Protein AF-S9X7G8-F1 (afdb_monomer)

InterPro domains:
  IPR013902 Mug135-like, C-terminal domain [PF08593] (4-66)

Solvent-accessible surface area (backbone atoms only — not comparable to full-atom values): 5225 Å² total; per-residue (Å²): 137,79,78,81,79,78,75,78,68,37,81,73,74,49,77,72,60,93,87,57,78,84,72,87,47,73,67,46,51,51,69,39,43,60,68,55,49,49,52,52,30,53,49,59,70,48,89,77,58,94,86,38,52,46,61,47,45,52,53,46,35,53,74,69,65,64,69,47,92,78,51,83,75,66,79,68,55,68,58,121

Structure (mmCIF, N/CA/C/O backbone):
data_AF-S9X7G8-F1
#
_entry.id   AF-S9X7G8-F1
#
loop_
_atom_site.group_PDB
_atom_site.id
_atom_site.type_symbol
_atom_site.label_atom_id
_atom_site.label_alt_id
_atom_site.label_comp_id
_atom_site.label_asym_id
_atom_site.label_entity_id
_atom_site.label_seq_id
_atom_site.pdbx_PDB_ins_code
_atom_site.Cartn_x
_atom_site.Cartn_y
_atom_site.Cartn_z
_atom_site.occupancy
_atom_site.B_iso_or_equiv
_atom_site.auth_seq_id
_atom_site.auth_comp_id
_atom_site.auth_asym_id
_atom_site.auth_atom_id
_atom_site.pdbx_PDB_model_num
ATOM 1 N N . MET A 1 1 ? 13.461 -20.899 -16.687 1.00 40.75 1 MET A N 1
ATOM 2 C CA . MET A 1 1 ? 13.041 -21.164 -15.299 1.00 40.75 1 MET A CA 1
ATOM 3 C C . MET A 1 1 ? 12.384 -19.891 -14.822 1.00 40.75 1 MET A C 1
ATOM 5 O O . MET A 1 1 ? 13.073 -18.889 -14.746 1.00 40.75 1 MET A O 1
ATOM 9 N N . GLY A 1 2 ? 11.058 -19.887 -14.708 1.00 47.06 2 GLY A N 1
ATOM 10 C CA . GLY A 1 2 ? 10.330 -18.777 -14.102 1.00 47.06 2 GLY A CA 1
ATOM 11 C C . GLY A 1 2 ? 10.069 -19.168 -12.662 1.00 47.06 2 GLY A C 1
ATOM 12 O O . GLY A 1 2 ? 9.462 -20.214 -12.433 1.00 47.06 2 GLY A O 1
ATOM 13 N N . ASP A 1 3 ? 10.595 -18.401 -11.717 1.00 49.72 3 ASP A N 1
ATOM 14 C CA . ASP A 1 3 ? 10.244 -18.567 -10.315 1.00 49.72 3 ASP A CA 1
ATOM 15 C C . ASP A 1 3 ? 8.719 -18.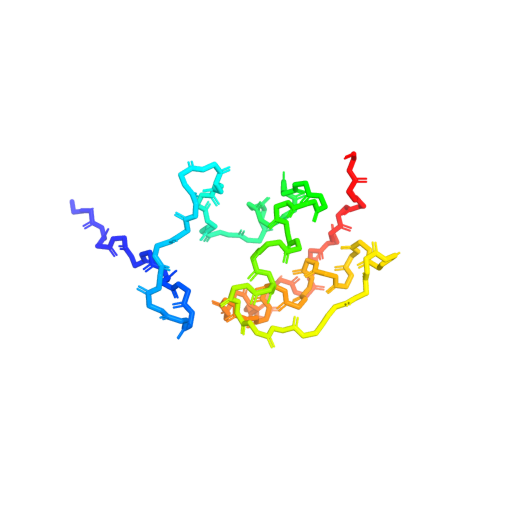437 -10.167 1.00 49.72 3 ASP A C 1
ATOM 17 O O . ASP A 1 3 ? 8.123 -17.539 -10.775 1.00 49.72 3 ASP A O 1
ATOM 21 N N . PRO A 1 4 ? 8.053 -19.351 -9.438 1.00 46.19 4 PRO A N 1
ATOM 22 C CA . PRO A 1 4 ? 6.623 -19.251 -9.219 1.00 46.19 4 PRO A CA 1
ATOM 23 C C . PRO A 1 4 ? 6.347 -17.958 -8.453 1.00 46.19 4 PRO A C 1
ATOM 25 O O . PRO A 1 4 ? 6.834 -17.748 -7.343 1.00 46.19 4 PRO A O 1
ATOM 28 N N . ILE A 1 5 ? 5.592 -17.079 -9.105 1.00 49.00 5 ILE A N 1
ATOM 29 C CA . ILE A 1 5 ? 5.172 -15.780 -8.597 1.00 49.00 5 ILE A CA 1
ATOM 30 C C . ILE A 1 5 ? 4.316 -16.044 -7.355 1.00 49.00 5 ILE A C 1
ATOM 32 O O . ILE A 1 5 ? 3.169 -16.475 -7.462 1.00 49.00 5 ILE A O 1
ATOM 36 N N . ASN A 1 6 ? 4.887 -15.823 -6.172 1.00 44.19 6 ASN A N 1
ATOM 37 C CA . ASN A 1 6 ? 4.127 -15.779 -4.930 1.00 44.19 6 ASN A CA 1
ATOM 38 C C . ASN A 1 6 ? 3.408 -14.431 -4.884 1.00 44.19 6 ASN A C 1
ATOM 40 O O . ASN A 1 6 ? 3.893 -13.474 -4.287 1.00 44.19 6 ASN A O 1
ATOM 44 N N . ILE A 1 7 ? 2.259 -14.356 -5.554 1.00 50.44 7 ILE A N 1
ATOM 45 C CA . ILE A 1 7 ? 1.277 -13.310 -5.284 1.00 50.44 7 ILE A CA 1
ATOM 46 C C . ILE A 1 7 ? 0.893 -13.508 -3.820 1.00 50.44 7 ILE A C 1
ATOM 48 O O . ILE A 1 7 ? 0.309 -14.538 -3.490 1.00 50.44 7 ILE A O 1
ATOM 52 N N . VAL A 1 8 ? 1.283 -12.588 -2.937 1.00 51.34 8 VAL A N 1
ATOM 53 C CA . VAL A 1 8 ? 0.881 -12.648 -1.528 1.00 51.34 8 VAL A CA 1
ATOM 54 C C . VAL A 1 8 ? -0.620 -12.350 -1.504 1.00 51.34 8 VAL A C 1
ATOM 56 O O . VAL A 1 8 ? -1.009 -11.224 -1.820 1.00 51.34 8 VAL A O 1
ATOM 59 N N . PRO A 1 9 ? -1.493 -13.336 -1.227 1.00 53.53 9 PRO A N 1
ATOM 60 C CA . PRO A 1 9 ? -2.914 -13.054 -1.113 1.00 53.53 9 PRO A CA 1
ATOM 61 C C . PRO A 1 9 ? -3.130 -12.118 0.078 1.00 53.53 9 PRO A C 1
ATOM 63 O O . PRO A 1 9 ? -2.409 -12.199 1.078 1.00 53.53 9 PRO A O 1
ATOM 66 N N . PHE A 1 10 ? -4.145 -11.255 0.002 1.00 55.41 10 PHE A N 1
ATOM 67 C CA . PHE A 1 10 ? -4.580 -10.517 1.181 1.00 55.41 10 PHE A CA 1
ATOM 68 C C . PHE A 1 10 ? -4.845 -11.489 2.333 1.00 55.41 10 PHE A C 1
ATOM 70 O O . PHE A 1 10 ? -5.369 -12.585 2.122 1.00 55.41 10 PHE A O 1
ATOM 77 N N . LEU A 1 11 ? -4.524 -11.067 3.560 1.00 48.22 11 LEU A N 1
ATOM 78 C CA . LEU A 1 11 ? -4.714 -11.849 4.793 1.00 48.22 11 LEU A CA 1
ATOM 79 C C . LEU A 1 11 ? -6.150 -12.400 4.948 1.00 48.22 11 LEU A C 1
ATOM 81 O O . LEU A 1 11 ? -6.356 -13.396 5.636 1.00 48.22 11 LEU A O 1
ATOM 85 N N . SER A 1 12 ? -7.125 -11.787 4.268 1.00 45.91 12 SER A N 1
ATOM 86 C CA . SER A 1 12 ? -8.538 -12.185 4.248 1.00 45.91 12 SER A CA 1
ATOM 87 C C . SER A 1 12 ? -8.889 -13.312 3.255 1.00 45.91 12 SER A C 1
ATOM 89 O O . SER A 1 12 ? -10.010 -13.815 3.285 1.00 45.91 12 SER A O 1
ATOM 91 N N 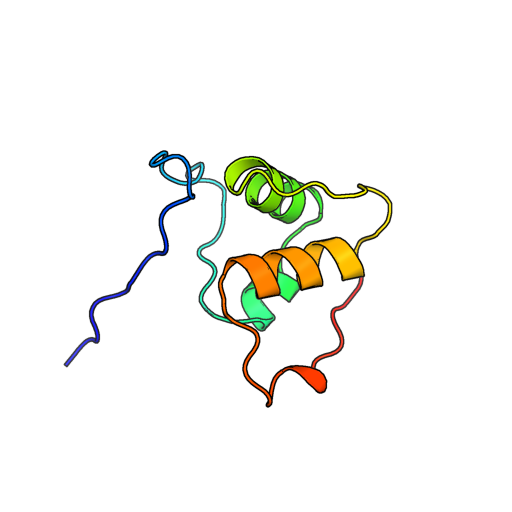. GLY A 1 13 ? -7.977 -13.728 2.367 1.00 49.31 13 GLY A N 1
ATOM 92 C CA . GLY A 1 13 ? -8.251 -14.724 1.317 1.00 49.31 13 GLY A CA 1
ATOM 93 C C . GLY A 1 13 ? -9.062 -14.195 0.123 1.00 49.31 13 GLY A C 1
ATOM 94 O O . GLY A 1 13 ? -9.335 -14.941 -0.816 1.00 49.31 13 GLY A O 1
ATOM 95 N N . THR A 1 14 ? -9.430 -12.914 0.133 1.00 50.81 14 THR A N 1
ATOM 96 C CA . THR A 1 14 ? -10.021 -12.191 -0.996 1.00 50.81 14 THR A CA 1
ATOM 97 C C . THR A 1 14 ? -8.920 -11.762 -1.965 1.00 50.81 14 THR A C 1
ATOM 99 O O . THR A 1 14 ? -7.895 -11.225 -1.546 1.00 50.81 14 THR A O 1
ATOM 102 N N . GLN A 1 15 ? -9.110 -11.999 -3.267 1.00 54.69 15 GLN A N 1
ATOM 103 C CA . GLN A 1 15 ? -8.237 -11.409 -4.286 1.00 54.69 15 GLN A CA 1
ATOM 104 C C . GLN A 1 15 ? -8.250 -9.878 -4.152 1.00 54.69 15 GLN A C 1
ATOM 106 O O . GLN A 1 15 ? -9.299 -9.319 -3.818 1.00 54.69 15 GLN A O 1
ATOM 111 N N . PRO A 1 16 ? -7.120 -9.198 -4.412 1.00 58.94 16 PRO A 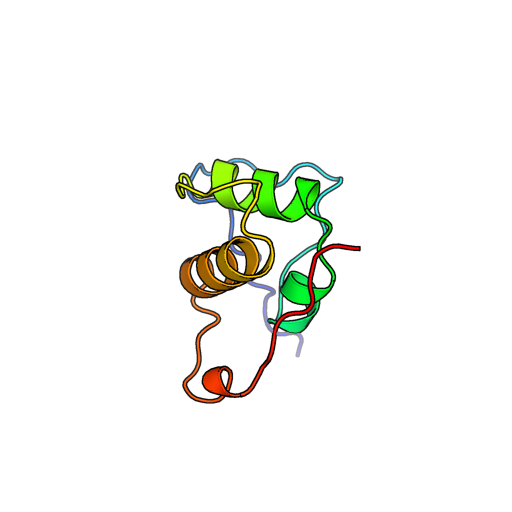N 1
ATOM 112 C CA . PRO A 1 16 ? -7.153 -7.767 -4.658 1.00 58.94 16 PRO A CA 1
ATOM 113 C C . PRO A 1 16 ? -8.193 -7.419 -5.709 1.00 58.94 16 PRO A C 1
ATOM 115 O O . PRO A 1 16 ? -8.344 -8.170 -6.672 1.00 58.94 16 PRO A O 1
ATOM 118 N N . ASP A 1 17 ? -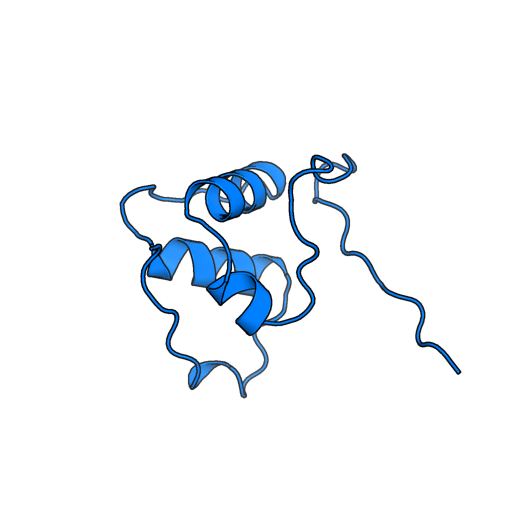8.892 -6.294 -5.523 1.00 61.59 17 ASP A N 1
ATOM 119 C CA . ASP A 1 17 ? -9.642 -5.663 -6.611 1.00 61.59 17 ASP A CA 1
ATOM 120 C C . ASP A 1 17 ? -8.763 -5.656 -7.873 1.00 61.59 17 ASP A C 1
ATOM 122 O O . ASP A 1 17 ? -7.583 -5.316 -7.778 1.00 61.59 17 ASP A O 1
ATOM 126 N N . ASP A 1 18 ? -9.324 -5.981 -9.043 1.00 59.12 18 ASP A N 1
ATOM 127 C CA . ASP A 1 18 ? -8.605 -5.984 -10.335 1.00 59.12 18 ASP A CA 1
ATOM 128 C C . ASP A 1 18 ? -7.895 -4.644 -10.647 1.00 59.12 18 ASP A C 1
ATOM 130 O O . ASP A 1 18 ? -7.018 -4.579 -11.506 1.00 59.12 18 ASP A O 1
ATOM 134 N N . ASP A 1 19 ? -8.264 -3.571 -9.942 1.00 65.88 19 ASP A N 1
ATOM 135 C CA . ASP A 1 19 ? -7.701 -2.221 -10.058 1.00 65.88 19 ASP A CA 1
ATOM 136 C C . ASP A 1 19 ? -6.434 -1.994 -9.198 1.00 65.88 19 ASP A C 1
ATOM 138 O O . ASP A 1 19 ? -5.778 -0.952 -9.295 1.00 65.88 19 ASP A O 1
ATOM 142 N N . LEU A 1 20 ? -6.068 -2.946 -8.329 1.00 72.12 20 LEU A N 1
ATOM 143 C CA . LEU A 1 20 ? -4.881 -2.849 -7.481 1.00 72.12 20 LEU A CA 1
ATOM 144 C C . LEU A 1 20 ? -3.646 -3.436 -8.187 1.00 72.12 20 LEU A C 1
ATOM 146 O O . LEU A 1 20 ? -3.630 -4.620 -8.529 1.00 72.12 20 LEU A O 1
ATOM 150 N N . PRO A 1 21 ? -2.575 -2.644 -8.378 1.00 73.50 21 PRO A N 1
ATOM 151 C CA . PRO A 1 21 ? -1.365 -3.118 -9.038 1.00 73.50 21 PRO A CA 1
ATOM 152 C C . PRO A 1 21 ? -0.624 -4.108 -8.143 1.00 73.50 21 PRO A C 1
ATOM 154 O O . PRO A 1 21 ? -0.530 -3.902 -6.935 1.00 73.50 21 PRO A O 1
ATOM 157 N N . GLU A 1 22 ? -0.067 -5.161 -8.733 1.00 73.44 22 GLU A N 1
ATOM 158 C CA . GLU A 1 22 ? 0.703 -6.175 -8.010 1.00 73.44 22 GLU A CA 1
ATOM 159 C C . GLU A 1 22 ? 1.941 -5.559 -7.335 1.00 73.44 22 GLU A C 1
ATOM 161 O O . GLU A 1 22 ? 2.729 -4.869 -7.982 1.00 73.44 22 GLU A O 1
ATOM 166 N N . ILE A 1 23 ? 2.133 -5.832 -6.041 1.00 75.81 23 ILE A N 1
ATOM 167 C CA . ILE A 1 23 ? 3.292 -5.346 -5.284 1.00 75.81 23 ILE A CA 1
ATOM 168 C C . ILE A 1 23 ? 4.350 -6.448 -5.227 1.00 75.81 23 ILE A C 1
ATOM 170 O O . ILE A 1 23 ? 4.131 -7.489 -4.608 1.00 75.81 23 ILE A O 1
ATOM 174 N N . ARG A 1 24 ? 5.514 -6.215 -5.842 1.00 70.88 24 ARG A N 1
ATOM 175 C CA . ARG A 1 24 ? 6.655 -7.149 -5.835 1.00 70.88 24 ARG A CA 1
ATOM 176 C C . ARG A 1 24 ? 7.893 -6.573 -5.164 1.00 70.88 24 ARG A C 1
ATOM 178 O O . ARG A 1 24 ? 8.833 -7.301 -4.851 1.00 70.88 24 ARG A O 1
ATOM 185 N N . SER A 1 25 ? 7.953 -5.259 -5.009 1.00 73.19 25 SER A N 1
ATOM 186 C CA . SER A 1 25 ? 9.103 -4.537 -4.478 1.00 73.19 25 SER A CA 1
ATOM 187 C C . SER A 1 25 ? 8.674 -3.240 -3.802 1.00 73.19 25 SER A C 1
ATOM 189 O O . SER A 1 25 ? 7.592 -2.713 -4.048 1.00 73.19 25 SER A O 1
ATOM 191 N N . VAL A 1 26 ? 9.573 -2.663 -3.006 1.00 77.62 26 VAL A N 1
ATOM 192 C CA . VAL A 1 26 ? 9.338 -1.383 -2.316 1.00 77.62 26 VAL A CA 1
ATOM 193 C C . VAL A 1 26 ? 9.071 -0.230 -3.290 1.00 77.62 26 VAL A C 1
ATOM 195 O O . VAL A 1 26 ? 8.271 0.655 -3.004 1.00 77.62 26 VAL A O 1
ATOM 198 N N . LYS A 1 27 ? 9.637 -0.287 -4.501 1.00 78.19 27 LYS A N 1
ATOM 199 C CA . LYS A 1 27 ? 9.328 0.665 -5.582 1.00 78.19 27 LYS A CA 1
ATOM 200 C C . LYS A 1 27 ? 7.873 0.610 -6.039 1.00 78.19 27 LYS A C 1
ATOM 202 O O . LYS A 1 27 ? 7.319 1.647 -6.386 1.00 78.19 27 LYS A O 1
ATOM 207 N N . ASP A 1 28 ? 7.265 -0.575 -6.038 1.00 79.19 28 ASP A N 1
ATOM 208 C CA . ASP A 1 28 ? 5.859 -0.720 -6.416 1.00 79.19 28 ASP A CA 1
ATOM 209 C C . ASP A 1 28 ? 4.972 -0.071 -5.353 1.00 79.19 28 ASP A C 1
ATOM 211 O O . ASP A 1 28 ? 4.032 0.633 -5.702 1.00 79.19 28 ASP A O 1
ATOM 215 N N . ILE A 1 29 ? 5.337 -0.215 -4.070 1.00 82.00 29 ILE A N 1
ATOM 216 C CA . ILE A 1 29 ? 4.696 0.490 -2.949 1.00 82.00 29 ILE A CA 1
ATOM 217 C C . ILE A 1 29 ? 4.849 2.007 -3.102 1.00 82.00 29 ILE A C 1
ATOM 219 O O . ILE A 1 29 ? 3.893 2.751 -2.878 1.00 82.00 29 ILE A O 1
ATOM 223 N N . ASP A 1 30 ? 6.034 2.482 -3.494 1.00 83.88 30 ASP A N 1
ATOM 224 C CA . ASP A 1 30 ? 6.267 3.915 -3.672 1.00 83.88 30 ASP A CA 1
ATOM 225 C C . ASP A 1 30 ? 5.457 4.508 -4.835 1.00 83.88 30 ASP A C 1
ATOM 227 O O . ASP A 1 30 ? 5.019 5.657 -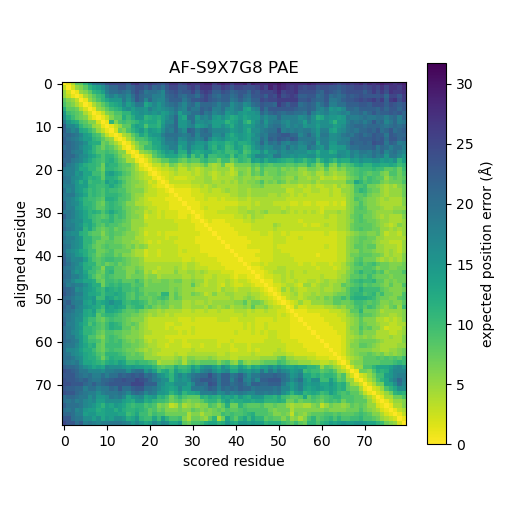4.762 1.00 83.88 30 ASP A O 1
ATOM 231 N N . GLY A 1 31 ? 5.197 3.705 -5.869 1.00 82.31 31 GLY A N 1
ATOM 232 C CA . GLY A 1 31 ? 4.348 4.065 -7.002 1.00 82.31 31 GLY A CA 1
ATOM 233 C C . GLY A 1 31 ? 2.841 4.012 -6.728 1.00 82.31 31 GLY A C 1
ATOM 234 O O . GLY A 1 31 ? 2.069 4.446 -7.583 1.00 82.31 31 GLY A O 1
ATOM 235 N N . LEU A 1 32 ? 2.402 3.501 -5.572 1.00 84.06 32 LEU A N 1
ATOM 236 C CA . LEU A 1 32 ? 0.980 3.456 -5.231 1.00 84.06 32 LEU A CA 1
ATOM 237 C C . LEU A 1 32 ? 0.422 4.857 -5.009 1.00 84.06 32 LEU A C 1
ATOM 239 O O . LEU A 1 32 ? 1.056 5.715 -4.396 1.00 84.06 32 LEU A O 1
ATOM 243 N N . THR A 1 33 ? -0.827 5.048 -5.421 1.00 86.38 33 THR A N 1
ATOM 244 C CA . THR A 1 33 ? -1.631 6.193 -4.981 1.00 86.38 33 THR A CA 1
ATOM 245 C C . THR A 1 33 ? -2.095 6.010 -3.535 1.00 86.38 33 THR A C 1
ATOM 247 O O . THR A 1 33 ? -2.125 4.893 -3.004 1.00 86.38 33 THR A O 1
ATOM 250 N N . ARG A 1 34 ? -2.502 7.110 -2.888 1.00 86.38 34 ARG A N 1
ATOM 251 C CA . ARG A 1 34 ? -2.993 7.078 -1.501 1.00 86.38 34 ARG A CA 1
ATOM 252 C C . ARG A 1 34 ? -4.163 6.109 -1.331 1.00 86.38 34 ARG A C 1
ATOM 254 O O . ARG A 1 34 ? -4.155 5.310 -0.399 1.00 86.38 34 ARG A O 1
ATOM 261 N N . ASP A 1 35 ? -5.132 6.154 -2.243 1.00 85.62 35 ASP A N 1
ATOM 262 C CA . ASP A 1 35 ? -6.303 5.274 -2.234 1.00 85.62 35 ASP A CA 1
ATOM 263 C C . ASP A 1 35 ? -5.931 3.799 -2.412 1.00 85.62 35 ASP A C 1
ATOM 265 O O . ASP A 1 35 ? -6.450 2.944 -1.693 1.00 85.62 35 ASP A O 1
ATOM 269 N N . GLN A 1 36 ? -4.996 3.482 -3.312 1.00 84.38 36 GLN A N 1
ATOM 270 C CA . GLN A 1 36 ? -4.523 2.106 -3.491 1.00 84.38 36 GLN A CA 1
ATOM 271 C C . GLN A 1 36 ? -3.817 1.601 -2.231 1.00 84.38 36 GLN A C 1
ATOM 273 O O . GLN A 1 36 ? -4.117 0.510 -1.751 1.00 84.38 36 GLN A O 1
ATOM 278 N N . CYS A 1 37 ? -2.932 2.411 -1.644 1.00 85.88 37 CYS A N 1
ATOM 279 C CA . CYS A 1 37 ? -2.245 2.051 -0.407 1.00 85.88 37 CYS A CA 1
ATOM 280 C C . CYS A 1 37 ? -3.226 1.870 0.764 1.00 85.88 37 CYS A C 1
ATOM 282 O O . CYS A 1 37 ? -3.064 0.948 1.561 1.00 85.88 37 CYS A O 1
ATOM 284 N N . ALA A 1 38 ? -4.261 2.709 0.855 1.00 86.44 38 ALA A N 1
ATOM 285 C CA . ALA A 1 38 ? -5.319 2.583 1.852 1.00 86.44 38 ALA A CA 1
ATOM 286 C C . ALA A 1 38 ? -6.089 1.264 1.713 1.00 86.44 38 ALA A C 1
ATOM 288 O O . ALA A 1 38 ? -6.271 0.563 2.704 1.00 86.44 38 ALA A O 1
ATOM 289 N N . ARG A 1 39 ? -6.490 0.895 0.490 1.00 84.38 39 ARG A N 1
ATOM 290 C CA . ARG A 1 39 ? -7.163 -0.386 0.213 1.00 84.38 39 ARG A CA 1
ATOM 291 C C . ARG A 1 39 ? -6.286 -1.580 0.566 1.00 84.38 39 ARG A C 1
ATOM 293 O O . ARG A 1 39 ? -6.774 -2.541 1.150 1.00 84.38 39 ARG A O 1
ATOM 300 N N . TYR A 1 40 ? -4.993 -1.499 0.258 1.00 83.69 40 TYR A N 1
ATOM 301 C CA . TYR A 1 40 ? -4.033 -2.527 0.641 1.00 83.69 40 TYR A CA 1
ATOM 302 C C . TYR A 1 40 ? -3.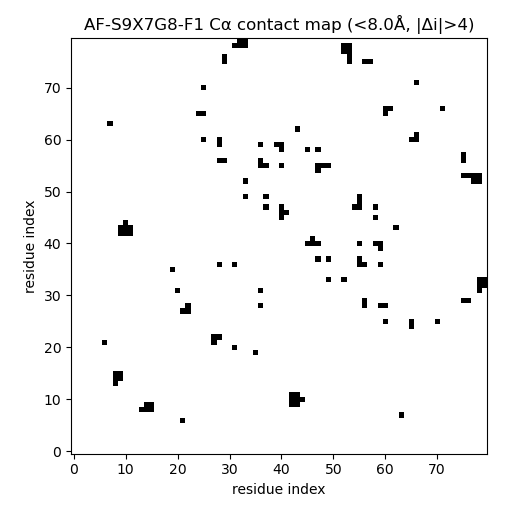967 -2.701 2.163 1.00 83.69 40 TYR A C 1
ATOM 304 O O . TYR A 1 40 ? -4.112 -3.810 2.672 1.00 83.69 40 TYR A O 1
ATOM 312 N N . LEU A 1 41 ? -3.786 -1.607 2.902 1.00 84.81 41 LEU A N 1
ATOM 313 C CA . LEU A 1 41 ? -3.710 -1.637 4.363 1.00 84.81 41 LEU A CA 1
ATOM 314 C C . LEU A 1 41 ? -5.017 -2.127 5.000 1.00 84.81 41 LEU A C 1
ATOM 316 O O . LEU A 1 41 ? -4.965 -2.929 5.929 1.00 84.81 41 LEU A O 1
ATOM 320 N N . ASP A 1 42 ? -6.168 -1.704 4.474 1.00 84.12 42 ASP A N 1
ATOM 321 C CA . ASP A 1 42 ? -7.488 -2.172 4.908 1.00 84.12 42 ASP A CA 1
ATOM 322 C C . ASP A 1 42 ? -7.662 -3.683 4.670 1.00 84.12 42 ASP A C 1
ATOM 324 O O . ASP A 1 42 ? -8.026 -4.415 5.591 1.00 84.12 42 ASP A O 1
ATOM 328 N N . GLY A 1 43 ? -7.271 -4.182 3.491 1.00 78.75 43 GLY A N 1
ATOM 329 C CA . GLY A 1 43 ? -7.299 -5.610 3.152 1.00 78.75 43 GLY A CA 1
ATOM 330 C C . GLY A 1 43 ? -6.377 -6.478 4.019 1.00 78.75 43 GLY A C 1
ATOM 331 O O . GLY A 1 43 ? -6.684 -7.647 4.279 1.00 78.75 43 GLY A O 1
ATOM 332 N N . TYR A 1 44 ? -5.276 -5.904 4.513 1.00 78.38 44 TYR A N 1
ATOM 333 C CA . TYR A 1 44 ? -4.392 -6.526 5.505 1.00 78.38 44 TYR A CA 1
ATOM 334 C C . TYR A 1 44 ? -4.856 -6.328 6.961 1.00 78.38 44 TYR A C 1
ATOM 336 O O . TYR A 1 44 ? -4.233 -6.865 7.876 1.00 78.38 44 TYR A O 1
ATOM 344 N N . GLY A 1 45 ? -5.942 -5.586 7.205 1.00 80.75 45 GLY A N 1
ATOM 345 C CA . GLY A 1 45 ? -6.447 -5.286 8.548 1.00 80.75 45 GLY A CA 1
ATOM 346 C C . GLY A 1 45 ? -5.539 -4.351 9.355 1.00 80.75 45 GLY A C 1
ATOM 347 O O . GLY A 1 45 ? -5.586 -4.333 10.589 1.00 80.75 45 GLY A O 1
ATOM 348 N N . ILE A 1 46 ? -4.688 -3.583 8.678 1.00 84.31 46 ILE A N 1
ATOM 349 C CA . ILE A 1 46 ? -3.708 -2.694 9.292 1.00 84.31 46 ILE A CA 1
ATOM 350 C C . ILE A 1 46 ? -4.351 -1.341 9.529 1.00 84.31 46 ILE A C 1
ATOM 352 O O . ILE A 1 46 ? -4.923 -0.730 8.634 1.00 84.31 46 ILE A O 1
ATOM 356 N N . ARG A 1 47 ? -4.218 -0.827 10.752 1.00 85.38 47 ARG A N 1
ATOM 357 C CA . ARG A 1 47 ? -4.646 0.540 11.055 1.00 85.38 47 ARG A CA 1
ATOM 358 C C . ARG A 1 47 ? -3.669 1.522 10.437 1.00 85.38 47 ARG A C 1
ATOM 360 O O . ARG A 1 47 ? -2.460 1.390 10.622 1.00 85.38 47 ARG A O 1
ATOM 367 N N . PHE A 1 48 ? -4.191 2.552 9.793 1.00 84.56 48 PHE A N 1
ATOM 368 C CA . PHE A 1 48 ? -3.401 3.623 9.205 1.00 84.56 48 PHE A CA 1
ATOM 369 C C . PHE A 1 48 ? -4.097 4.969 9.372 1.00 84.56 48 PHE A C 1
ATOM 371 O O . PHE A 1 48 ? -5.287 5.038 9.680 1.00 84.56 48 PHE A O 1
ATOM 378 N N . ASN A 1 49 ? -3.330 6.040 9.199 1.00 84.69 49 ASN A N 1
ATOM 379 C CA . ASN A 1 49 ? -3.848 7.394 9.177 1.00 84.69 49 ASN A CA 1
ATOM 380 C C . ASN A 1 49 ? -3.762 7.918 7.746 1.00 84.69 49 ASN A C 1
ATOM 382 O O . ASN A 1 49 ? -2.681 7.957 7.166 1.00 84.69 49 ASN A O 1
ATOM 386 N N . PHE A 1 50 ? -4.895 8.346 7.192 1.00 80.25 50 PHE A N 1
ATOM 387 C CA . PHE A 1 50 ? -4.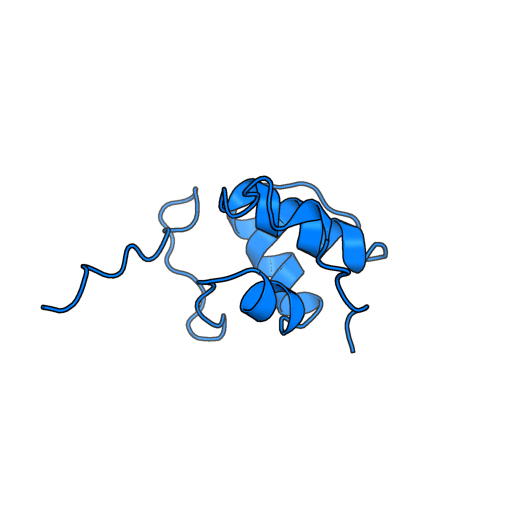977 8.839 5.813 1.00 80.25 50 PHE A CA 1
ATOM 388 C C . PHE A 1 50 ? -4.113 10.087 5.566 1.00 80.25 50 PHE A C 1
ATOM 390 O O . PHE A 1 50 ? -3.797 10.414 4.424 1.00 80.25 50 PHE A O 1
ATOM 397 N N . ASN A 1 51 ? -3.734 10.788 6.640 1.00 82.44 51 ASN A N 1
ATOM 398 C CA . ASN A 1 51 ? -2.892 11.976 6.587 1.00 82.44 51 ASN A CA 1
ATOM 399 C C . ASN A 1 51 ? -1.383 11.659 6.574 1.00 82.44 51 ASN A C 1
ATOM 401 O O . ASN A 1 51 ? -0.575 12.561 6.384 1.00 82.44 51 ASN A O 1
ATOM 405 N N . GLU A 1 52 ? -0.987 10.401 6.795 1.00 80.56 52 GLU A N 1
ATOM 406 C CA . GLU A 1 52 ? 0.415 9.995 6.943 1.00 80.56 52 GLU A CA 1
ATOM 407 C C . GLU A 1 52 ? 0.883 9.181 5.728 1.00 80.56 52 GLU A C 1
ATOM 409 O O . GLU A 1 52 ? 1.025 7.961 5.793 1.00 80.56 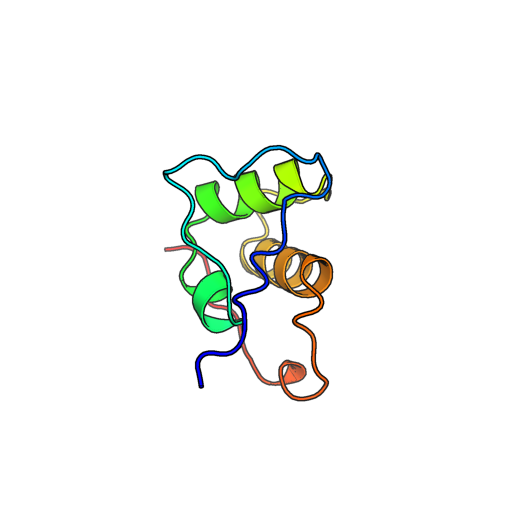52 GLU A O 1
ATOM 414 N N . SER A 1 53 ? 1.147 9.870 4.611 1.00 79.81 53 SER A N 1
ATOM 415 C CA . SER A 1 53 ? 1.479 9.241 3.323 1.00 79.81 53 SER A CA 1
ATOM 416 C C . SER A 1 53 ? 2.640 8.240 3.407 1.00 79.81 53 SER A C 1
ATOM 418 O O . SER A 1 53 ? 2.529 7.099 2.966 1.00 79.81 53 SER A O 1
ATOM 420 N N . ILE A 1 54 ? 3.753 8.662 4.010 1.00 82.75 54 ILE A N 1
ATOM 421 C CA . ILE A 1 54 ? 4.974 7.853 4.120 1.00 82.75 54 ILE A CA 1
ATOM 422 C C . ILE A 1 54 ? 4.750 6.661 5.055 1.00 82.75 54 ILE A C 1
ATOM 424 O O . ILE A 1 54 ? 5.043 5.529 4.683 1.00 82.75 54 ILE A O 1
ATOM 428 N N . GLN A 1 55 ? 4.148 6.884 6.228 1.00 82.88 55 GLN A N 1
ATOM 429 C CA . GLN A 1 55 ? 3.896 5.795 7.178 1.00 82.88 55 GLN A CA 1
ATOM 430 C C . GLN A 1 55 ? 2.930 4.746 6.625 1.00 82.88 55 GLN A C 1
ATOM 432 O O . GLN A 1 55 ? 3.037 3.576 6.982 1.00 82.88 55 GLN A O 1
ATOM 437 N N . MET A 1 56 ? 1.977 5.132 5.770 1.00 86.88 56 MET A N 1
ATOM 438 C CA . MET A 1 56 ? 1.118 4.166 5.080 1.00 86.88 56 MET A CA 1
ATOM 439 C C . MET A 1 56 ? 1.958 3.197 4.238 1.00 86.88 56 MET A C 1
ATOM 441 O O . MET A 1 56 ? 1.795 1.982 4.357 1.00 86.88 56 MET A O 1
ATOM 445 N N . LYS A 1 57 ? 2.900 3.725 3.450 1.00 85.94 57 LYS A N 1
ATOM 446 C CA . LYS A 1 57 ? 3.814 2.929 2.622 1.00 85.94 57 LYS A CA 1
ATOM 447 C C . LYS A 1 57 ? 4.745 2.055 3.466 1.00 85.94 57 LYS A C 1
ATOM 449 O O . LYS A 1 57 ? 4.897 0.872 3.175 1.00 85.94 57 LYS A O 1
ATOM 454 N N . GLU A 1 58 ? 5.298 2.596 4.550 1.00 84.12 58 GLU A N 1
ATOM 455 C CA . GLU A 1 58 ? 6.145 1.842 5.486 1.00 84.12 58 GLU A CA 1
ATOM 456 C C . GLU A 1 58 ? 5.396 0.664 6.118 1.00 84.12 58 GLU A C 1
ATOM 458 O O . GLU A 1 58 ? 5.896 -0.459 6.117 1.00 84.12 58 GLU A O 1
ATOM 463 N N . ARG A 1 59 ? 4.168 0.892 6.601 1.00 84.88 59 ARG A N 1
ATOM 464 C CA . ARG A 1 59 ? 3.331 -0.164 7.192 1.00 84.88 59 ARG A CA 1
ATOM 465 C C . ARG A 1 59 ? 2.967 -1.239 6.178 1.00 84.88 59 ARG A C 1
ATOM 467 O O . ARG A 1 59 ? 2.927 -2.412 6.531 1.00 84.88 59 ARG A O 1
ATOM 474 N N . LEU A 1 60 ? 2.708 -0.855 4.929 1.00 84.50 60 LEU A N 1
ATOM 475 C CA . LEU A 1 60 ? 2.426 -1.811 3.863 1.00 84.50 60 LEU A CA 1
ATOM 476 C C . LEU A 1 60 ? 3.667 -2.644 3.516 1.00 84.50 60 LEU A C 1
ATOM 478 O O . LEU A 1 60 ? 3.566 -3.848 3.306 1.00 84.50 60 LEU A O 1
ATOM 482 N N . CYS A 1 61 ? 4.841 -2.018 3.503 1.00 82.12 61 CYS A N 1
ATOM 483 C CA . CYS A 1 61 ? 6.114 -2.700 3.291 1.00 82.12 61 CYS A CA 1
ATOM 484 C C . CYS A 1 61 ? 6.400 -3.730 4.395 1.00 82.12 61 CYS A C 1
ATOM 486 O O . CYS A 1 61 ? 6.775 -4.867 4.098 1.00 82.12 61 CYS A O 1
ATOM 488 N N . ASP A 1 62 ? 6.150 -3.353 5.652 1.00 82.25 62 ASP A N 1
ATOM 489 C CA . ASP A 1 62 ? 6.253 -4.239 6.816 1.00 82.25 62 ASP A CA 1
ATOM 490 C C . ASP A 1 62 ? 5.275 -5.420 6.715 1.00 82.25 62 ASP A C 1
ATOM 492 O O . ASP A 1 62 ? 5.670 -6.576 6.861 1.00 82.25 62 ASP A O 1
ATOM 496 N N . ALA A 1 63 ? 4.017 -5.148 6.348 1.00 80.00 63 ALA A N 1
ATOM 497 C CA . ALA A 1 63 ? 2.975 -6.161 6.161 1.00 80.00 63 ALA A CA 1
ATOM 498 C C . ALA A 1 63 ? 3.341 -7.234 5.131 1.00 80.00 63 ALA A C 1
ATOM 500 O O . ALA A 1 63 ? 3.020 -8.410 5.300 1.00 80.00 63 ALA A O 1
ATOM 501 N N . LEU A 1 64 ? 4.002 -6.812 4.054 1.00 77.44 64 LEU A N 1
ATOM 502 C CA . LEU A 1 64 ? 4.437 -7.678 2.965 1.00 77.44 64 LEU A CA 1
ATOM 503 C C . LEU A 1 64 ? 5.748 -8.410 3.277 1.00 77.44 64 LEU A C 1
ATOM 505 O O . LEU A 1 64 ? 6.192 -9.230 2.475 1.00 77.44 64 LEU A O 1
ATOM 509 N N . GLY A 1 65 ? 6.388 -8.115 4.414 1.00 74.50 65 GLY A N 1
ATOM 510 C CA . GLY A 1 65 ? 7.701 -8.656 4.754 1.00 74.50 65 GLY A CA 1
ATOM 511 C C . GLY A 1 65 ? 8.798 -8.209 3.784 1.00 74.50 65 GLY A C 1
ATOM 512 O O . GLY A 1 65 ? 9.822 -8.879 3.662 1.00 74.50 65 GLY A O 1
ATOM 513 N N . LEU A 1 66 ? 8.588 -7.091 3.080 1.00 71.00 66 LEU A N 1
ATOM 514 C CA . LEU A 1 66 ? 9.547 -6.540 2.120 1.00 71.00 66 LEU A CA 1
ATOM 515 C C . LEU A 1 66 ? 10.650 -5.720 2.803 1.00 71.00 66 LEU A C 1
ATOM 517 O O . LEU A 1 66 ? 11.621 -5.343 2.150 1.00 71.00 66 LEU A O 1
ATOM 521 N N . ILE A 1 67 ? 10.559 -5.509 4.121 1.00 62.53 67 ILE A N 1
ATOM 522 C CA . ILE A 1 67 ? 11.637 -4.936 4.932 1.00 62.53 67 ILE A CA 1
ATOM 523 C C . ILE A 1 67 ? 12.785 -5.952 5.030 1.00 62.53 67 ILE A C 1
ATOM 525 O O . ILE A 1 67 ? 12.907 -6.729 5.975 1.00 62.53 67 ILE A O 1
ATOM 529 N N . SER A 1 68 ? 13.670 -5.938 4.037 1.00 54.78 68 SER A N 1
ATOM 530 C CA . SER A 1 68 ? 15.038 -6.422 4.201 1.00 54.78 68 SER A CA 1
ATOM 531 C C . SER A 1 68 ? 15.910 -5.295 4.748 1.00 54.78 68 SER A C 1
ATOM 533 O O . SER A 1 68 ? 15.678 -4.123 4.477 1.00 54.78 68 SER A O 1
ATOM 535 N N . VAL A 1 69 ? 16.969 -5.642 5.480 1.00 50.72 69 VAL A N 1
ATOM 536 C CA . VAL A 1 69 ? 17.930 -4.705 6.109 1.00 50.72 69 VAL A CA 1
ATOM 537 C C . VAL A 1 69 ? 18.523 -3.674 5.118 1.00 50.72 69 VAL A C 1
ATOM 539 O O . VAL A 1 69 ? 19.016 -2.629 5.530 1.00 50.72 69 VAL A O 1
ATOM 542 N N . TYR A 1 70 ? 18.432 -3.932 3.808 1.00 44.56 70 TYR A N 1
ATOM 543 C CA . TYR A 1 70 ? 18.831 -3.027 2.723 1.00 44.56 70 TYR A CA 1
ATOM 544 C C . TYR A 1 70 ? 17.822 -1.900 2.404 1.00 44.56 70 TYR A C 1
ATOM 546 O O . TYR A 1 70 ? 18.233 -0.865 1.882 1.00 44.56 70 TYR A O 1
ATOM 554 N N . ASP A 1 71 ? 16.538 -2.053 2.746 1.00 53.09 71 ASP A N 1
ATOM 555 C CA . ASP A 1 71 ? 15.465 -1.086 2.448 1.00 53.09 71 ASP A CA 1
ATOM 556 C C . ASP A 1 71 ? 15.347 0.057 3.468 1.00 53.09 71 ASP A C 1
ATOM 558 O O . ASP A 1 71 ? 14.676 1.051 3.215 1.00 53.09 71 ASP A O 1
ATOM 562 N N . LEU A 1 72 ? 16.105 0.007 4.571 1.00 52.97 72 LEU A N 1
ATOM 563 C CA . LEU A 1 72 ? 16.267 1.135 5.505 1.00 52.97 72 LEU A CA 1
ATOM 564 C C . LEU A 1 72 ? 16.882 2.391 4.853 1.00 52.97 72 LEU A C 1
ATOM 566 O O . LEU A 1 72 ? 16.920 3.448 5.476 1.00 52.97 72 LEU A O 1
ATOM 570 N N . SER A 1 73 ? 17.383 2.280 3.616 1.00 57.44 73 SER A N 1
ATOM 571 C CA . SER A 1 73 ? 17.901 3.410 2.830 1.00 57.44 73 SER A CA 1
ATOM 572 C C . SER A 1 73 ? 16.891 3.968 1.817 1.00 57.44 73 SER A C 1
ATOM 574 O O . SER A 1 73 ? 17.197 4.961 1.154 1.00 57.44 73 SER A O 1
ATOM 576 N N . HIS A 1 74 ? 15.727 3.330 1.632 1.00 63.88 74 HIS A N 1
ATOM 577 C CA . HIS A 1 74 ? 14.720 3.802 0.687 1.00 63.88 74 HIS A CA 1
ATOM 578 C C . HIS A 1 74 ? 13.837 4.865 1.344 1.00 63.88 74 HIS A C 1
ATOM 580 O O . HIS A 1 74 ? 13.128 4.602 2.312 1.00 63.88 74 HIS A O 1
ATOM 586 N N . HIS A 1 75 ? 13.880 6.084 0.808 1.00 69.50 75 HIS A N 1
ATOM 587 C CA . HIS A 1 75 ? 12.977 7.153 1.215 1.00 69.50 75 HIS A CA 1
ATOM 588 C C . HIS A 1 75 ? 11.721 7.101 0.351 1.00 69.50 75 HIS A C 1
ATOM 590 O O . HIS A 1 75 ? 11.779 7.444 -0.829 1.00 69.50 75 HIS A O 1
ATOM 596 N N . PHE A 1 76 ? 10.600 6.688 0.945 1.00 75.06 76 PHE A N 1
ATOM 597 C CA . PHE A 1 76 ? 9.302 6.780 0.287 1.00 75.06 76 PHE A CA 1
ATOM 598 C C . PHE A 1 76 ? 8.957 8.234 -0.037 1.00 75.06 76 PHE A C 1
ATOM 600 O O . PHE A 1 76 ? 9.121 9.137 0.788 1.00 75.06 76 PHE A O 1
ATOM 607 N N . SER A 1 77 ? 8.426 8.435 -1.233 1.00 77.62 77 SER A N 1
ATOM 608 C CA . SER A 1 77 ? 7.883 9.702 -1.698 1.00 77.62 77 SER A CA 1
ATOM 609 C C . SER A 1 77 ? 6.486 9.922 -1.110 1.00 77.62 77 SER A C 1
ATOM 611 O O . SER A 1 77 ? 5.752 8.967 -0.831 1.00 77.62 77 SER A O 1
ATOM 613 N N . GLU A 1 78 ? 6.060 11.174 -0.948 1.00 76.56 78 GLU A N 1
ATOM 614 C CA . GLU A 1 78 ? 4.649 11.444 -0.652 1.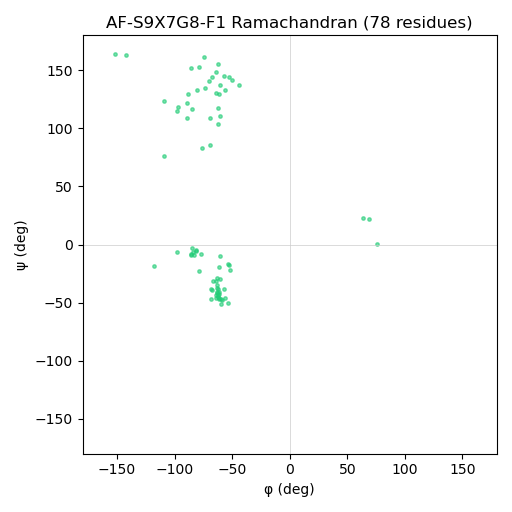00 76.56 78 GLU A CA 1
ATOM 615 C C . GLU A 1 78 ? 3.748 10.976 -1.802 1.00 76.56 78 GLU A C 1
ATOM 617 O O . GLU A 1 78 ? 4.185 10.840 -2.946 1.00 76.56 78 GLU A O 1
ATOM 622 N N . PHE A 1 79 ? 2.484 10.687 -1.485 1.00 75.94 79 PHE A N 1
ATOM 623 C CA . PHE A 1 79 ? 1.499 10.384 -2.517 1.00 75.94 79 PHE A CA 1
ATOM 624 C C . PHE A 1 79 ? 1.295 11.615 -3.400 1.00 75.94 79 PHE A C 1
ATOM 626 O O . PHE A 1 79 ? 1.083 12.711 -2.876 1.00 75.94 79 PHE A O 1
ATOM 633 N N . ASN A 1 80 ? 1.371 11.407 -4.712 1.00 58.28 80 ASN A N 1
ATOM 634 C CA . ASN A 1 80 ? 1.098 12.430 -5.717 1.00 58.28 80 ASN A CA 1
ATOM 635 C C . ASN A 1 80 ? -0.403 12.531 -6.010 1.00 58.28 80 ASN A C 1
ATOM 637 O O . ASN A 1 80 ? -1.084 11.481 -5.915 1.00 58.28 80 ASN A O 1
#

Organism: Schizosaccharomyces cryophilus (strain OY26 / ATCC MYA-4695 / CBS 11777 / NBRC 106824 / NRRL Y48691) (NCBI:txid653667)

Secondary structure (DSSP, 8-state):
-PPP------TTSPPP-TTSPP--SHHHHHT--HHHHHHHHHHTT----TT-HHHHHHHHHHHTT---TTGGG--PPPP-

Radius of gyration: 12.44 Å; Cα contacts (8 Å, |Δi|>4): 71; chains: 1; bounding box: 29×34×26 Å

Nearest PDB structures (foldseek):
  9ja6-assembly1_A  TM=9.234E-01  e=3.087E-05  Schizosaccharomyces pombe 972h-
  9ja5-assembly1_A  TM=9.058E-01  e=7.425E-05  Schizosaccharomyces pombe 972h-
  7e9y-assembly1_A  TM=3.667E-01  e=9.147E+00  Thermus thermophilus HB8

Sequence (80 aa):
MGDPINIVPFLSGTQPDDDLPEIRSVKDIDGLTRDQCARYLDGYGIRFNFNESIQMKERLCDALGLISVYDLSHHFSEFN

Mean predicted aligned error: 9.65 Å

pLDDT: mean 70.91, std 14.26, range [40.75, 86.88]

Foldseek 3Di:
DDDPDCQPAQPVNDHPDPPADGDDALVSLLVDALVNLVSLCVSNVHDDDSVCQQVSSVVSCVSVVNDDVVCVPDRRDGHD